Protein AF-Q1QGI8-F1 (afdb_monomer_lite)

Structure (mmCIF, N/CA/C/O backbone):
data_AF-Q1QGI8-F1
#
_entry.id   AF-Q1QGI8-F1
#
loop_
_atom_site.group_PDB
_atom_site.id
_atom_site.type_symbol
_atom_site.label_atom_id
_atom_site.label_alt_id
_atom_site.label_comp_id
_atom_site.label_asym_id
_atom_site.label_entity_id
_atom_site.label_seq_id
_atom_site.pdbx_PDB_ins_code
_atom_site.Cartn_x
_atom_site.Cartn_y
_atom_site.Cartn_z
_atom_site.occupancy
_atom_site.B_iso_or_equiv
_atom_site.auth_seq_id
_atom_site.auth_comp_id
_atom_site.auth_asym_id
_atom_site.auth_atom_id
_atom_site.pdbx_PDB_model_num
ATOM 1 N N . MET A 1 1 ? 18.574 5.543 -7.981 1.00 57.06 1 MET A N 1
ATOM 2 C CA . MET A 1 1 ? 17.270 5.932 -8.571 1.00 57.06 1 MET A CA 1
ATOM 3 C C . MET A 1 1 ? 16.187 5.221 -7.778 1.00 57.06 1 MET A C 1
ATOM 5 O O . MET A 1 1 ? 16.411 4.071 -7.437 1.00 57.06 1 MET A O 1
ATOM 9 N N . THR A 1 2 ? 15.070 5.866 -7.436 1.00 71.81 2 THR A N 1
ATOM 10 C CA . THR A 1 2 ? 14.000 5.199 -6.674 1.00 71.81 2 THR A CA 1
ATOM 11 C C . THR A 1 2 ? 13.105 4.410 -7.632 1.00 71.81 2 THR A C 1
ATOM 13 O O . THR A 1 2 ? 12.348 5.009 -8.397 1.00 71.81 2 THR A O 1
ATOM 16 N N . ASP A 1 3 ? 13.207 3.082 -7.633 1.00 84.75 3 ASP A N 1
ATOM 17 C CA . ASP A 1 3 ? 12.472 2.217 -8.561 1.00 84.75 3 ASP A CA 1
ATOM 18 C C . ASP A 1 3 ? 11.140 1.746 -7.965 1.00 84.75 3 ASP A C 1
ATOM 20 O O . ASP A 1 3 ? 10.963 0.608 -7.530 1.00 84.75 3 ASP A O 1
ATOM 24 N N . TRP A 1 4 ? 10.161 2.648 -7.971 1.00 88.81 4 TRP A N 1
ATOM 25 C CA . TRP A 1 4 ? 8.783 2.333 -7.587 1.00 88.81 4 TRP A CA 1
ATOM 26 C C . TRP A 1 4 ? 8.057 1.444 -8.609 1.00 88.81 4 TRP A C 1
ATOM 28 O O . TRP A 1 4 ? 7.018 0.864 -8.293 1.00 88.81 4 TRP A O 1
ATOM 38 N N . SER A 1 5 ? 8.593 1.314 -9.826 1.00 89.69 5 SER A N 1
ATOM 39 C CA . SER A 1 5 ? 8.002 0.488 -10.887 1.00 89.69 5 SER A CA 1
ATOM 40 C C . SER A 1 5 ? 8.346 -0.995 -10.738 1.00 89.69 5 SER A C 1
ATOM 42 O O . SER A 1 5 ? 7.784 -1.830 -11.456 1.00 89.69 5 SER A O 1
ATOM 44 N N . ARG A 1 6 ? 9.231 -1.339 -9.792 1.00 89.06 6 ARG A N 1
ATOM 45 C CA . ARG A 1 6 ? 9.593 -2.717 -9.473 1.00 89.06 6 ARG A CA 1
ATOM 46 C C . ARG A 1 6 ? 8.354 -3.553 -9.186 1.00 89.06 6 ARG A C 1
ATOM 48 O O . ARG A 1 6 ? 7.511 -3.193 -8.360 1.00 89.06 6 ARG A O 1
ATOM 55 N N . ARG A 1 7 ? 8.274 -4.700 -9.859 1.00 91.44 7 ARG A N 1
ATOM 56 C CA . ARG A 1 7 ? 7.201 -5.677 -9.674 1.00 91.44 7 ARG A CA 1
ATOM 57 C C . ARG A 1 7 ? 7.477 -6.582 -8.479 1.00 91.44 7 ARG A C 1
ATOM 59 O O . ARG A 1 7 ? 8.621 -6.937 -8.215 1.00 91.44 7 ARG A O 1
ATOM 66 N N . PHE A 1 8 ? 6.418 -6.999 -7.798 1.0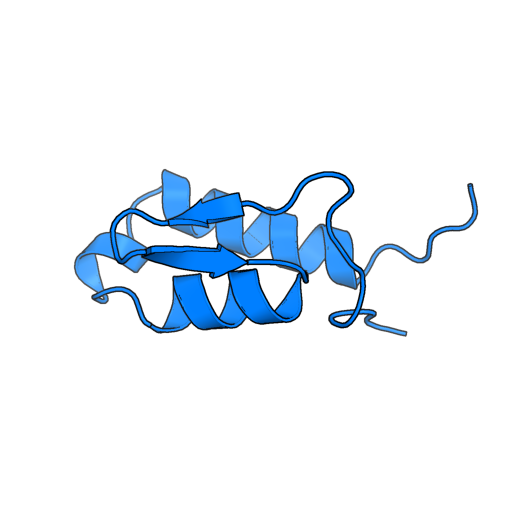0 88.38 8 PHE A N 1
ATOM 67 C CA . PHE A 1 8 ? 6.495 -8.099 -6.845 1.00 88.38 8 PHE A CA 1
ATOM 68 C C . PHE A 1 8 ? 6.692 -9.429 -7.577 1.00 88.38 8 PHE A C 1
ATOM 70 O O . PHE A 1 8 ? 6.104 -9.650 -8.637 1.00 88.38 8 PHE A O 1
ATOM 77 N N . ASN A 1 9 ? 7.455 -10.343 -6.968 1.00 86.94 9 ASN A N 1
ATOM 78 C CA . ASN A 1 9 ? 7.604 -11.717 -7.464 1.00 86.94 9 ASN A CA 1
ATOM 79 C C . ASN A 1 9 ? 6.252 -12.445 -7.525 1.00 86.94 9 ASN A C 1
ATOM 81 O O . ASN A 1 9 ? 5.983 -13.190 -8.462 1.00 86.94 9 ASN A O 1
ATOM 85 N N . ALA A 1 10 ? 5.390 -12.192 -6.537 1.00 89.06 10 ALA A N 1
ATOM 86 C CA . ALA A 1 10 ? 4.012 -12.655 -6.508 1.00 89.06 10 ALA A CA 1
ATOM 87 C C . ALA A 1 10 ? 3.078 -11.448 -6.320 1.00 89.06 10 ALA A C 1
ATOM 89 O O . ALA A 1 10 ? 3.271 -10.685 -5.371 1.00 89.06 10 ALA A O 1
ATOM 90 N N . PRO A 1 11 ? 2.071 -11.252 -7.190 1.00 90.31 11 PRO A N 1
ATOM 91 C CA . PRO A 1 11 ? 1.094 -10.187 -7.007 1.00 90.31 11 PRO A CA 1
ATOM 92 C C . PRO A 1 11 ? 0.313 -10.350 -5.698 1.00 90.31 11 PRO A C 1
ATOM 94 O O . PRO A 1 11 ? -0.094 -11.458 -5.346 1.00 90.31 11 PRO A O 1
ATOM 97 N N . VAL A 1 12 ? 0.047 -9.240 -5.011 1.00 90.75 12 VAL A N 1
ATOM 98 C CA . VAL A 1 12 ? -0.713 -9.229 -3.753 1.00 90.75 12 VAL A CA 1
ATOM 99 C C . VAL A 1 12 ? -2.177 -8.935 -4.058 1.00 90.75 12 VAL A C 1
ATOM 101 O O . VAL A 1 12 ? -2.494 -7.896 -4.634 1.00 90.75 12 VAL A O 1
ATOM 104 N N . LYS A 1 13 ? -3.081 -9.842 -3.679 1.00 93.31 13 LYS A N 1
ATOM 105 C CA . LYS A 1 13 ? -4.529 -9.609 -3.778 1.00 93.31 13 LYS A CA 1
ATOM 106 C C . LYS A 1 13 ? -5.027 -8.918 -2.517 1.00 93.31 13 LYS A C 1
ATOM 108 O O . LYS A 1 13 ? -4.752 -9.382 -1.413 1.00 93.31 13 LYS A O 1
ATOM 113 N N . THR A 1 14 ? -5.761 -7.832 -2.686 1.00 89.62 14 THR A N 1
ATOM 114 C CA . THR A 1 14 ? -6.339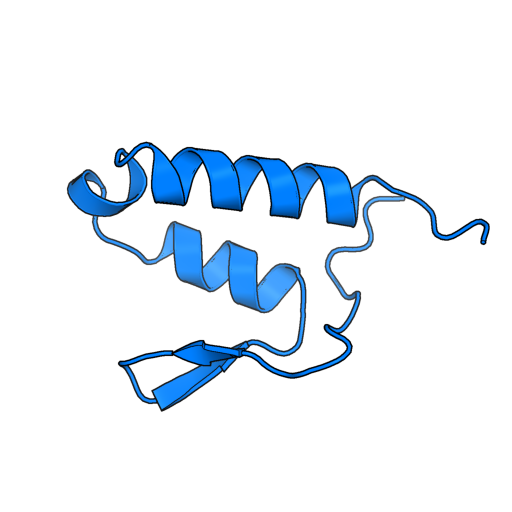 -7.064 -1.584 1.00 89.62 14 THR A CA 1
ATOM 115 C C . THR A 1 14 ? -7.792 -7.484 -1.327 1.00 89.62 14 THR A C 1
ATOM 117 O O . THR A 1 14 ? -8.437 -8.052 -2.216 1.00 89.62 14 THR A O 1
ATOM 120 N N . PRO A 1 15 ? -8.343 -7.211 -0.129 1.00 86.12 15 PRO A N 1
ATOM 121 C CA . PRO A 1 15 ? -9.729 -7.558 0.199 1.00 86.12 15 PRO A CA 1
ATOM 122 C C . PRO A 1 15 ? -10.779 -6.874 -0.691 1.00 86.12 15 PRO A C 1
ATOM 124 O O . PRO A 1 15 ? -11.861 -7.419 -0.878 1.00 86.12 15 PRO A O 1
ATOM 127 N N . ASP A 1 16 ? -10.461 -5.710 -1.267 1.00 83.88 16 ASP A N 1
ATOM 128 C CA . ASP A 1 16 ? -11.307 -4.981 -2.224 1.00 83.88 16 ASP A CA 1
ATOM 129 C C . ASP A 1 16 ? -11.191 -5.513 -3.668 1.00 83.88 16 ASP A C 1
ATOM 131 O O . ASP A 1 16 ? -11.750 -4.930 -4.595 1.00 83.88 16 ASP A O 1
ATOM 135 N N . GLY A 1 17 ? -10.475 -6.624 -3.879 1.00 87.06 17 GLY A N 1
ATOM 136 C CA . GLY A 1 17 ? -10.346 -7.292 -5.176 1.00 87.06 17 GLY A CA 1
ATOM 137 C C . GLY A 1 17 ? -9.277 -6.701 -6.097 1.00 87.06 17 GLY A C 1
ATOM 138 O O . GLY A 1 17 ? -9.087 -7.202 -7.210 1.00 87.06 17 GLY A O 1
ATOM 139 N N . LYS A 1 18 ? -8.535 -5.677 -5.657 1.00 89.75 18 LYS A N 1
ATOM 140 C CA . LYS A 1 18 ? -7.388 -5.159 -6.411 1.00 89.75 18 LYS A CA 1
ATOM 141 C C . LYS A 1 18 ? -6.214 -6.132 -6.343 1.00 89.75 18 LYS A C 1
ATOM 143 O O . LYS A 1 18 ? -6.084 -6.974 -5.457 1.00 89.75 18 LYS A O 1
ATOM 148 N N . THR A 1 19 ? -5.349 -6.038 -7.346 1.00 94.69 19 THR A N 1
ATOM 149 C CA . THR A 1 19 ? -4.111 -6.815 -7.415 1.00 94.69 19 THR A CA 1
ATOM 150 C C . THR A 1 19 ? -2.943 -5.849 -7.500 1.00 94.69 19 THR A C 1
ATOM 152 O O . THR A 1 19 ? -2.770 -5.188 -8.521 1.00 94.69 19 THR A O 1
ATOM 155 N N . LEU A 1 20 ? -2.146 -5.786 -6.439 1.00 94.56 20 LEU A N 1
ATOM 156 C CA . LEU A 1 20 ? -0.943 -4.967 -6.361 1.00 94.56 20 LEU A CA 1
ATOM 157 C C . LEU A 1 20 ? 0.190 -5.729 -7.046 1.00 94.56 20 LEU A C 1
ATOM 159 O O . LEU A 1 20 ? 0.551 -6.836 -6.634 1.00 94.56 20 LEU A O 1
ATOM 163 N N . ARG A 1 21 ? 0.721 -5.166 -8.127 1.00 94.94 21 ARG A N 1
ATOM 164 C CA . ARG A 1 21 ? 1.766 -5.789 -8.946 1.00 94.94 21 ARG A CA 1
ATOM 165 C C . ARG A 1 21 ? 3.109 -5.115 -8.745 1.00 94.94 21 ARG A C 1
ATOM 167 O O . ARG A 1 21 ? 4.120 -5.777 -8.955 1.00 94.94 21 ARG A O 1
ATOM 174 N N . THR A 1 22 ? 3.122 -3.846 -8.355 1.00 94.94 22 THR A N 1
ATOM 175 C CA . THR A 1 22 ? 4.328 -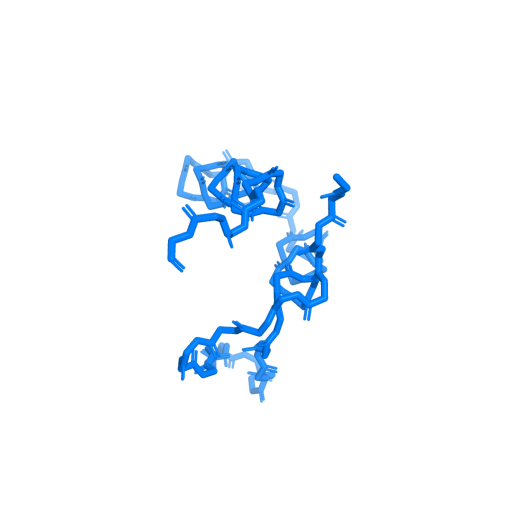3.032 -8.189 1.00 94.94 22 THR A CA 1
ATOM 176 C C . THR A 1 22 ? 4.431 -2.401 -6.803 1.00 94.94 22 THR A C 1
ATOM 178 O O . THR A 1 22 ? 3.433 -2.279 -6.087 1.00 94.94 22 THR A O 1
ATOM 181 N N . LEU A 1 23 ? 5.638 -1.954 -6.438 1.00 93.38 23 LEU A N 1
ATOM 182 C CA . LEU A 1 23 ? 5.852 -1.142 -5.234 1.00 93.38 23 LEU A CA 1
ATOM 183 C C . LEU A 1 23 ? 4.999 0.132 -5.261 1.00 93.38 23 LEU A C 1
ATOM 185 O O . LEU A 1 23 ? 4.464 0.527 -4.225 1.00 93.38 23 LEU A O 1
ATOM 189 N N . LYS A 1 24 ? 4.820 0.736 -6.442 1.00 93.19 24 LYS A N 1
ATOM 190 C CA . LYS A 1 24 ? 3.919 1.870 -6.649 1.00 93.19 24 LYS A CA 1
ATOM 191 C C . LYS A 1 24 ? 2.469 1.514 -6.318 1.00 93.19 24 LYS A C 1
ATOM 193 O O . LYS A 1 24 ? 1.856 2.235 -5.539 1.00 93.19 24 LYS A O 1
ATOM 198 N N . ASP A 1 25 ? 1.953 0.391 -6.823 1.00 94.31 25 ASP A N 1
ATOM 199 C CA . ASP A 1 25 ? 0.576 -0.043 -6.531 1.00 94.31 25 ASP A CA 1
ATOM 200 C C . ASP A 1 25 ? 0.367 -0.219 -5.021 1.00 94.31 25 ASP A C 1
ATOM 202 O O . ASP A 1 25 ? -0.663 0.170 -4.472 1.00 94.31 25 ASP A O 1
ATOM 206 N N . ALA A 1 26 ? 1.356 -0.792 -4.330 1.00 93.69 26 ALA A N 1
ATOM 207 C CA . ALA A 1 26 ? 1.295 -0.971 -2.885 1.00 93.69 26 ALA A CA 1
ATOM 208 C C . ALA A 1 26 ? 1.357 0.358 -2.124 1.00 93.69 26 ALA A C 1
ATOM 210 O O . ALA A 1 26 ? 0.613 0.536 -1.161 1.00 93.69 26 ALA A O 1
ATOM 211 N N . ALA A 1 27 ? 2.190 1.305 -2.558 1.00 92.62 27 ALA A N 1
ATOM 212 C CA . ALA A 1 27 ? 2.247 2.635 -1.961 1.00 92.62 27 ALA A CA 1
ATOM 213 C C . ALA A 1 27 ? 0.916 3.385 -2.136 1.00 92.62 27 ALA A C 1
ATOM 215 O O . ALA A 1 27 ? 0.380 3.917 -1.165 1.00 92.62 27 ALA A O 1
ATOM 216 N N . GLU A 1 28 ? 0.342 3.368 -3.341 1.00 93.81 28 GLU A N 1
ATOM 217 C CA . GLU A 1 28 ? -0.970 3.961 -3.625 1.00 93.81 28 GLU A CA 1
ATOM 218 C C . GLU A 1 28 ? -2.079 3.314 -2.791 1.00 93.81 28 GLU A C 1
ATOM 220 O O . GLU A 1 28 ? -2.936 4.015 -2.252 1.00 93.81 28 GLU A O 1
ATOM 225 N N . TYR A 1 29 ? -2.035 1.990 -2.617 1.00 93.38 29 TYR A N 1
ATOM 226 C CA . TYR A 1 29 ? -2.982 1.278 -1.764 1.00 93.38 29 TYR A CA 1
ATOM 227 C C . TYR A 1 29 ? -2.898 1.738 -0.305 1.00 93.38 29 TYR A C 1
ATOM 229 O O . TYR A 1 29 ? -3.928 2.053 0.288 1.00 93.38 29 TYR A O 1
ATOM 237 N N . VAL A 1 30 ? -1.691 1.828 0.266 1.00 91.56 30 VAL A N 1
ATOM 238 C CA . VAL A 1 30 ? -1.493 2.293 1.651 1.00 91.56 30 VAL A CA 1
ATOM 239 C C . VAL A 1 30 ? -1.979 3.733 1.825 1.00 91.56 30 VAL A C 1
ATOM 241 O O . VAL A 1 30 ? -2.667 4.029 2.801 1.00 91.56 30 VAL A O 1
ATOM 244 N N . LEU A 1 31 ? -1.680 4.616 0.868 1.00 91.31 31 LEU A N 1
ATOM 245 C CA . LEU A 1 31 ? -2.102 6.021 0.897 1.00 91.31 31 LEU A CA 1
ATOM 246 C C . LEU A 1 31 ? -3.621 6.199 0.754 1.00 91.31 31 LEU A C 1
ATOM 248 O O . LEU A 1 31 ? -4.161 7.200 1.223 1.00 91.31 31 LEU A O 1
ATOM 252 N N . ALA A 1 32 ? -4.311 5.239 0.137 1.00 93.44 32 ALA A N 1
ATOM 253 C CA . ALA A 1 32 ? -5.764 5.244 -0.003 1.00 93.44 32 ALA A CA 1
ATOM 254 C C . ALA A 1 32 ? -6.509 4.741 1.251 1.00 93.44 32 ALA A C 1
ATOM 256 O O . ALA A 1 32 ? -7.731 4.885 1.328 1.00 93.44 32 ALA A O 1
ATOM 257 N N . LEU A 1 33 ? -5.816 4.149 2.233 1.00 91.56 33 LEU A N 1
ATOM 258 C CA . LEU A 1 33 ? -6.447 3.676 3.469 1.00 91.56 33 LEU A CA 1
ATOM 259 C C . LEU A 1 33 ? -6.936 4.851 4.335 1.00 91.56 33 LEU A C 1
ATOM 261 O O . LEU A 1 33 ? -6.351 5.933 4.297 1.00 91.56 33 LEU A O 1
ATOM 265 N N . PRO A 1 34 ? -7.960 4.665 5.187 1.00 94.62 34 PRO A N 1
ATOM 266 C CA . PRO A 1 34 ? -8.366 5.694 6.138 1.00 94.62 34 PRO A CA 1
ATOM 267 C C . PRO A 1 34 ? -7.212 6.092 7.077 1.00 94.62 34 PRO A C 1
ATOM 269 O O . PRO A 1 34 ? -6.462 5.211 7.505 1.00 94.62 34 PRO A O 1
ATO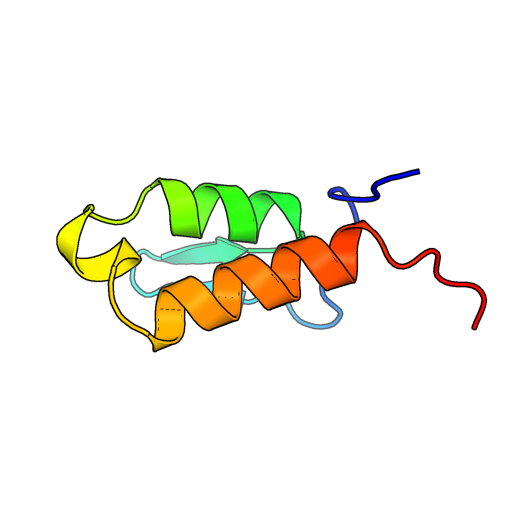M 272 N N . PRO A 1 35 ? -7.101 7.365 7.510 1.00 91.44 35 PRO A N 1
ATOM 273 C CA . PRO A 1 35 ? -5.993 7.824 8.356 1.00 91.44 35 PRO A CA 1
ATOM 274 C C . PRO A 1 35 ? -5.806 7.017 9.647 1.00 91.44 35 PRO A C 1
ATOM 276 O O . PRO A 1 35 ? -4.683 6.782 10.080 1.00 91.44 35 PRO A O 1
ATOM 279 N N . LYS A 1 36 ? -6.909 6.539 10.241 1.00 93.75 36 LYS A N 1
ATOM 280 C CA . LYS A 1 36 ? -6.875 5.677 11.433 1.00 93.75 36 LYS A CA 1
ATOM 281 C C . LYS A 1 36 ? -6.174 4.343 11.174 1.00 93.75 36 LYS A C 1
ATOM 283 O O . LYS A 1 36 ? -5.438 3.885 12.033 1.00 93.75 36 LYS A O 1
ATOM 288 N N . VAL A 1 37 ? -6.387 3.766 9.992 1.00 92.81 37 VAL A N 1
ATOM 289 C CA . VAL A 1 37 ? -5.765 2.508 9.564 1.00 92.81 37 VAL A CA 1
ATOM 290 C C . VAL A 1 37 ? -4.307 2.756 9.187 1.00 92.81 37 VAL A C 1
ATOM 292 O O . VAL A 1 37 ? -3.430 2.016 9.615 1.00 92.81 37 VAL A O 1
ATOM 295 N N . GLN A 1 38 ? -4.015 3.845 8.467 1.00 91.06 38 GLN A N 1
ATOM 296 C CA . GLN A 1 38 ? -2.634 4.223 8.146 1.00 91.06 38 GLN A CA 1
ATOM 297 C C . GLN A 1 38 ? -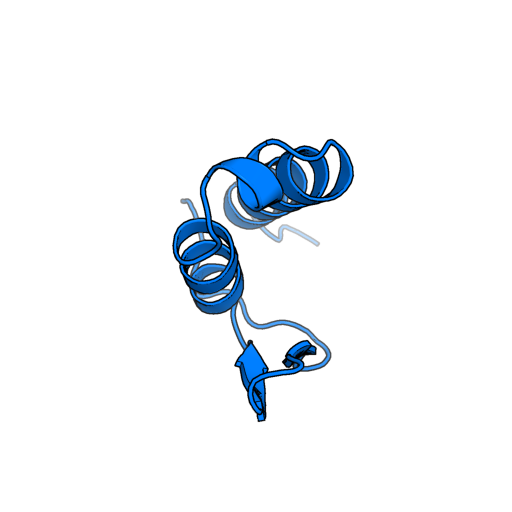1.772 4.412 9.402 1.00 91.06 38 GLN A C 1
ATOM 299 O O . GLN A 1 38 ? -0.592 4.070 9.388 1.00 91.06 38 GLN A O 1
ATOM 304 N N . ALA A 1 39 ? -2.346 4.948 10.482 1.00 92.75 39 ALA A N 1
ATOM 305 C CA . ALA A 1 39 ? -1.650 5.166 11.748 1.00 92.75 39 ALA A CA 1
ATOM 306 C C . ALA A 1 39 ? -1.345 3.871 12.522 1.00 92.75 39 ALA A C 1
ATOM 308 O O . ALA A 1 39 ? -0.557 3.904 13.469 1.00 92.75 39 ALA A O 1
ATOM 309 N N . GLU A 1 40 ? -1.934 2.732 12.147 1.00 96.25 40 GLU A N 1
ATOM 310 C CA . GLU A 1 40 ? -1.638 1.471 12.817 1.00 96.25 40 GLU A CA 1
ATOM 311 C C . GLU A 1 40 ? -0.170 1.062 12.595 1.00 96.25 40 GLU A C 1
ATOM 313 O O . GLU A 1 40 ? 0.360 1.192 11.484 1.00 96.25 40 GLU A O 1
ATOM 318 N N . PRO A 1 41 ? 0.503 0.495 13.616 1.00 94.94 41 PRO A N 1
ATOM 319 C CA . PRO A 1 41 ? 1.919 0.136 13.525 1.00 94.94 41 PRO A CA 1
ATOM 320 C C . PRO A 1 41 ? 2.257 -0.797 12.356 1.00 94.94 41 PRO A C 1
ATOM 322 O O . PRO A 1 41 ? 3.341 -0.703 11.778 1.00 94.94 41 PRO A O 1
ATOM 325 N N . ALA A 1 42 ? 1.332 -1.688 11.990 1.00 92.69 42 ALA A N 1
ATOM 326 C CA . ALA A 1 42 ? 1.499 -2.600 10.864 1.00 92.69 42 ALA A CA 1
ATOM 327 C C . ALA A 1 42 ? 1.603 -1.845 9.528 1.00 92.69 42 ALA A C 1
ATOM 329 O O . ALA A 1 42 ? 2.500 -2.125 8.732 1.00 92.69 42 ALA A O 1
ATOM 330 N N . TRP A 1 43 ? 0.744 -0.846 9.313 1.00 94.06 43 TRP A N 1
ATOM 331 C CA . TRP A 1 43 ? 0.726 -0.043 8.091 1.00 94.06 43 TRP A CA 1
ATOM 332 C C . TRP A 1 43 ? 1.889 0.948 8.027 1.00 94.06 43 TRP A C 1
ATOM 334 O O . TRP A 1 43 ? 2.502 1.091 6.969 1.00 94.06 43 TRP A O 1
ATOM 344 N N . GLN A 1 44 ? 2.290 1.534 9.159 1.00 94.62 44 GLN A N 1
ATOM 345 C CA . GLN A 1 44 ? 3.518 2.336 9.242 1.00 94.62 44 GLN A CA 1
ATOM 346 C C . GLN A 1 44 ? 4.766 1.510 8.909 1.00 94.62 44 GLN A C 1
ATOM 348 O O . GLN A 1 44 ? 5.646 1.958 8.169 1.00 94.62 44 GLN A O 1
ATOM 353 N N . ARG A 1 45 ? 4.839 0.270 9.415 1.00 95.31 45 ARG A N 1
ATOM 354 C CA . ARG A 1 45 ? 5.921 -0.656 9.069 1.00 95.31 45 ARG A CA 1
ATOM 355 C C . ARG A 1 45 ? 5.901 -0.983 7.578 1.00 95.31 45 ARG A C 1
ATOM 357 O O . ARG A 1 45 ? 6.945 -0.875 6.944 1.00 95.31 45 ARG A O 1
ATOM 364 N N . ALA A 1 46 ? 4.741 -1.326 7.019 1.00 93.00 46 ALA A N 1
ATOM 365 C CA . ALA A 1 46 ? 4.603 -1.623 5.596 1.00 93.00 46 ALA A CA 1
ATOM 366 C C . ALA A 1 46 ? 5.064 -0.449 4.713 1.00 93.00 46 ALA A C 1
ATOM 368 O O . ALA A 1 46 ? 5.857 -0.655 3.798 1.00 93.00 46 ALA A O 1
ATOM 369 N N . ALA A 1 47 ? 4.652 0.784 5.025 1.00 92.19 47 ALA A N 1
ATOM 370 C CA . ALA A 1 47 ? 5.078 1.982 4.299 1.00 92.19 47 ALA A CA 1
ATOM 371 C C . ALA A 1 47 ? 6.606 2.173 4.320 1.00 92.19 47 ALA A C 1
ATOM 373 O O . ALA A 1 47 ? 7.208 2.506 3.296 1.00 92.19 47 ALA A O 1
ATOM 374 N N . ARG A 1 48 ? 7.249 1.916 5.468 1.00 92.62 48 ARG A N 1
ATOM 375 C CA . ARG A 1 48 ? 8.711 1.980 5.594 1.00 92.62 48 ARG A CA 1
ATOM 376 C C . ARG A 1 48 ? 9.408 0.920 4.745 1.00 92.62 48 ARG A C 1
ATOM 378 O O . ARG A 1 48 ? 10.359 1.255 4.047 1.00 92.62 48 ARG A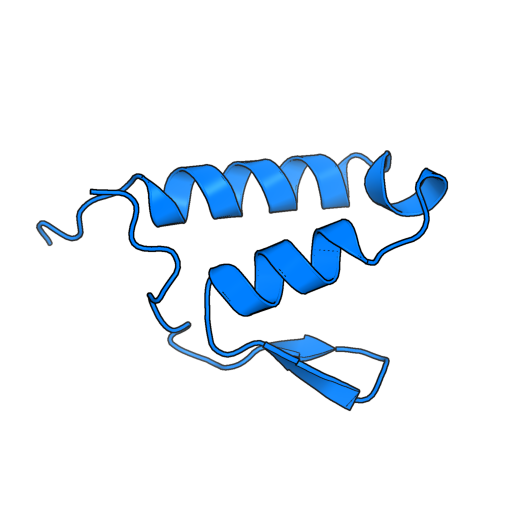 O 1
ATOM 385 N N . GLU A 1 49 ? 8.937 -0.325 4.774 1.00 92.25 49 GLU A N 1
ATOM 386 C CA . GLU A 1 49 ? 9.532 -1.389 3.954 1.00 92.25 49 GLU A CA 1
ATOM 387 C C . GLU A 1 49 ? 9.365 -1.115 2.454 1.00 92.25 49 GLU A C 1
ATOM 389 O O . GLU A 1 49 ? 10.298 -1.337 1.688 1.00 92.25 49 GLU A O 1
ATOM 394 N N . LEU A 1 50 ? 8.219 -0.569 2.028 1.00 91.44 50 LEU A N 1
ATOM 395 C CA . LEU A 1 50 ? 8.005 -0.166 0.634 1.00 91.44 50 LEU A CA 1
ATOM 396 C C . LEU A 1 50 ? 8.997 0.917 0.197 1.00 91.44 50 LEU A C 1
ATOM 398 O O . LEU A 1 50 ? 9.578 0.812 -0.881 1.00 91.44 50 LEU A O 1
ATOM 402 N N . LYS A 1 51 ? 9.227 1.926 1.047 1.00 90.50 51 LYS A N 1
ATOM 403 C CA . LYS A 1 51 ? 10.225 2.969 0.791 1.00 90.50 51 LYS A CA 1
ATOM 404 C C . LYS A 1 51 ? 11.635 2.385 0.691 1.00 90.50 51 LYS A C 1
ATOM 406 O O . LYS A 1 51 ? 12.315 2.639 -0.299 1.00 90.50 51 LYS A O 1
ATOM 411 N N . ASN A 1 52 ? 12.034 1.555 1.656 1.00 90.56 52 ASN A N 1
ATOM 412 C CA . ASN A 1 52 ? 13.332 0.878 1.636 1.00 90.56 52 ASN A CA 1
ATOM 413 C C . ASN A 1 52 ? 13.506 0.059 0.346 1.00 90.56 52 ASN A C 1
ATOM 415 O O . ASN A 1 52 ? 14.534 0.146 -0.316 1.00 90.56 52 ASN A O 1
ATOM 419 N N . ALA A 1 53 ? 12.483 -0.704 -0.047 1.00 88.69 53 ALA A N 1
ATOM 420 C CA . ALA A 1 53 ? 12.516 -1.531 -1.249 1.00 88.69 53 ALA A CA 1
ATOM 421 C C . ALA A 1 53 ? 12.648 -0.713 -2.542 1.00 88.69 53 ALA A C 1
ATOM 423 O O . ALA A 1 53 ? 13.299 -1.177 -3.479 1.00 88.69 53 ALA A O 1
ATOM 424 N N . ALA A 1 54 ? 12.046 0.477 -2.599 1.00 88.38 54 ALA A N 1
ATOM 425 C CA . ALA A 1 54 ? 12.129 1.360 -3.757 1.00 88.38 54 ALA A CA 1
ATOM 426 C C . ALA A 1 54 ? 13.483 2.084 -3.847 1.00 88.38 54 ALA A C 1
ATOM 428 O O . ALA A 1 54 ? 13.937 2.405 -4.943 1.00 88.38 54 ALA A O 1
ATOM 429 N N . GLU A 1 55 ? 14.129 2.348 -2.710 1.00 87.44 55 GLU A N 1
ATOM 430 C CA . GLU A 1 55 ? 15.453 2.981 -2.634 1.00 87.44 55 GLU A CA 1
ATOM 431 C C . GLU A 1 55 ? 16.607 1.995 -2.873 1.00 87.44 55 GLU A C 1
ATOM 433 O O . GLU A 1 55 ? 17.669 2.404 -3.343 1.00 87.44 55 GLU A O 1
ATOM 438 N N . LEU A 1 56 ? 16.404 0.705 -2.589 1.00 80.94 56 LEU A N 1
ATOM 439 C CA . LEU A 1 56 ? 17.385 -0.346 -2.857 1.00 80.94 56 LEU A CA 1
ATOM 440 C C . LEU A 1 56 ? 17.550 -0.579 -4.367 1.00 80.94 56 LEU A C 1
ATOM 442 O O . LEU A 1 56 ? 16.664 -1.141 -5.014 1.00 80.94 56 LEU A O 1
ATOM 446 N N . ASP A 1 57 ? 18.709 -0.206 -4.911 1.00 59.62 57 ASP A N 1
ATOM 447 C CA . ASP A 1 57 ? 19.171 -0.588 -6.253 1.00 59.62 57 ASP A CA 1
ATOM 448 C C . ASP A 1 57 ? 19.458 -2.106 -6.266 1.00 59.62 57 ASP A C 1
ATOM 450 O O . ASP A 1 57 ? 20.167 -2.580 -5.369 1.00 59.62 57 ASP A O 1
ATOM 454 N N . PRO A 1 58 ? 18.897 -2.919 -7.185 1.00 57.09 58 PRO A N 1
ATOM 455 C CA . PRO A 1 58 ? 19.124 -4.353 -7.180 1.00 57.09 58 PRO A CA 1
ATOM 456 C C . PRO A 1 58 ? 20.479 -4.627 -7.843 1.00 57.09 58 PRO A C 1
ATOM 458 O O . PRO A 1 58 ? 20.555 -5.014 -9.003 1.00 57.09 58 PRO A O 1
ATOM 461 N N . ALA A 1 59 ? 21.560 -4.399 -7.101 1.00 49.62 59 ALA A N 1
ATOM 462 C CA . ALA A 1 59 ? 22.871 -4.963 -7.398 1.00 49.62 59 ALA A CA 1
ATOM 463 C C . ALA A 1 59 ? 23.011 -6.319 -6.678 1.00 49.62 59 ALA A C 1
ATOM 465 O O . ALA A 1 59 ? 23.849 -6.471 -5.789 1.00 49.62 59 ALA A O 1
ATOM 466 N N . TRP A 1 60 ? 22.136 -7.272 -7.015 1.00 51.03 60 TRP A N 1
ATOM 467 C CA . TRP A 1 60 ? 22.260 -8.688 -6.656 1.00 51.03 60 TRP A CA 1
ATOM 468 C C . TRP A 1 60 ? 22.104 -9.554 -7.902 1.00 51.03 60 TRP A C 1
ATOM 470 O O . TRP A 1 60 ? 21.200 -9.256 -8.715 1.00 51.03 60 TRP A O 1
#

Radius of gyration: 11.89 Å; chains: 1; bounding box: 34×20×24 Å

Foldseek 3Di:
DQAQVDFDPDWDADPVGDTHGTLVSVLVVLVPDDPVVCPDPVNVVVNVVSRVVRPDDPPD

Secondary structure (DSSP, 8-state):
---TTPEEEEEEEPTTS-EEEEHHHHHHHHHHS-HHHHTSHHHHHHHHHHHHHHH-----

Organism: Nitrobacter hamburgensis (strain DSM 10229 / NCIMB 13809 / X14) (NCBI:txid323097)

pLDDT: mean 87.98, std 10.77, range [49.62, 96.25]

Sequence (60 aa):
MTDWSRRFNAPVKTPDGKTLRTLKDAAEYVLALPPKVQAEPAWQRAARELKNAAELDPAW